Protein AF-A0A973RSF9-F1 (afdb_monomer_lite)

Radius of gyration: 22.49 Å; chains: 1; bounding box: 55×32×55 Å

Structure (mmCIF, N/CA/C/O backbone):
data_AF-A0A973RSF9-F1
#
_entry.id   AF-A0A973RSF9-F1
#
loop_
_atom_site.group_PDB
_atom_site.id
_atom_site.type_symbol
_atom_site.label_atom_id
_atom_site.label_alt_id
_atom_site.label_comp_id
_atom_site.label_asym_id
_atom_site.label_entity_id
_atom_site.label_seq_id
_atom_site.pdbx_PDB_ins_code
_atom_site.Cartn_x
_atom_site.Cartn_y
_atom_site.Cartn_z
_atom_site.occupancy
_atom_site.B_iso_or_equiv
_atom_site.auth_seq_id
_atom_site.auth_comp_id
_atom_site.auth_asym_id
_atom_site.auth_atom_id
_atom_site.pdbx_PDB_model_num
ATOM 1 N N . MET A 1 1 ? 35.658 14.938 -16.056 1.00 35.91 1 MET A N 1
ATOM 2 C CA . MET A 1 1 ? 35.571 13.464 -16.109 1.00 35.91 1 MET A CA 1
ATOM 3 C C . MET A 1 1 ? 34.647 13.139 -17.272 1.00 35.91 1 MET A C 1
ATOM 5 O O . MET A 1 1 ? 33.465 13.434 -17.183 1.00 35.91 1 MET A O 1
ATOM 9 N N . HIS A 1 2 ? 35.216 12.743 -18.408 1.00 31.08 2 HIS A N 1
ATOM 10 C CA . HIS A 1 2 ? 34.526 12.576 -19.689 1.00 31.08 2 HIS A CA 1
ATOM 11 C C . HIS A 1 2 ? 34.489 11.071 -19.970 1.00 31.08 2 HIS A C 1
ATOM 13 O O . HIS A 1 2 ? 35.543 10.437 -19.952 1.00 31.08 2 HIS A O 1
ATOM 19 N N . PHE A 1 3 ? 33.302 10.491 -20.126 1.00 33.69 3 PHE A N 1
ATOM 20 C CA . PHE A 1 3 ? 33.157 9.100 -20.554 1.00 33.69 3 PHE A CA 1
ATOM 21 C C . PHE A 1 3 ? 33.064 9.103 -22.085 1.00 33.69 3 PHE A C 1
ATOM 23 O O . PHE A 1 3 ? 32.229 9.843 -22.604 1.00 33.69 3 PHE A O 1
ATOM 30 N N . PRO A 1 4 ? 33.904 8.353 -22.819 1.00 41.03 4 PRO A N 1
ATOM 31 C CA . PRO A 1 4 ? 33.774 8.281 -24.266 1.00 41.03 4 PRO A CA 1
ATOM 32 C C . PRO A 1 4 ? 32.541 7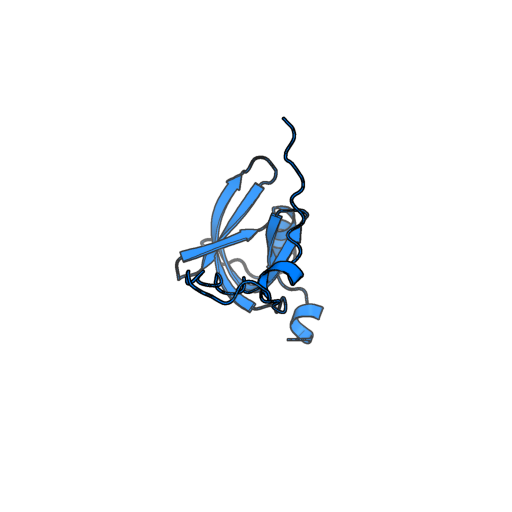.447 -24.627 1.00 41.03 4 PRO A C 1
ATOM 34 O O . PRO A 1 4 ? 32.394 6.309 -24.176 1.00 41.03 4 PRO A O 1
ATOM 37 N N . GLU A 1 5 ? 31.663 8.018 -25.450 1.00 45.88 5 GLU A N 1
ATOM 38 C CA . GLU A 1 5 ? 30.567 7.304 -26.100 1.00 45.88 5 GLU A CA 1
ATOM 39 C C . GLU A 1 5 ? 31.162 6.258 -27.046 1.00 45.88 5 GLU A C 1
ATOM 41 O O . GLU A 1 5 ? 31.645 6.571 -28.131 1.00 45.88 5 GLU A O 1
ATOM 46 N N . THR A 1 6 ? 31.181 4.999 -26.616 1.00 47.69 6 THR A N 1
ATOM 47 C CA . THR A 1 6 ? 31.457 3.874 -27.511 1.00 47.69 6 THR A CA 1
ATOM 48 C C . THR A 1 6 ? 30.114 3.360 -28.005 1.00 47.69 6 THR A C 1
ATOM 50 O O . THR A 1 6 ? 29.478 2.519 -27.372 1.00 47.69 6 THR A O 1
ATOM 53 N N . THR A 1 7 ? 29.647 3.903 -29.129 1.00 44.75 7 THR A N 1
ATOM 54 C CA . THR A 1 7 ? 28.634 3.251 -29.962 1.00 44.75 7 THR A CA 1
ATOM 55 C C . THR A 1 7 ? 29.222 1.937 -30.454 1.00 44.75 7 THR A C 1
ATOM 57 O O . THR A 1 7 ? 30.027 1.910 -31.381 1.00 44.75 7 THR A O 1
ATOM 60 N N . TRP A 1 8 ? 28.860 0.851 -29.778 1.00 49.84 8 TRP A N 1
ATOM 61 C CA . TRP A 1 8 ? 29.092 -0.502 -30.260 1.00 49.84 8 TRP A CA 1
ATOM 62 C C . TRP A 1 8 ? 28.200 -0.731 -31.480 1.00 49.84 8 TRP A C 1
ATOM 64 O O . TRP A 1 8 ? 27.000 -0.974 -31.343 1.00 49.84 8 TRP A O 1
ATOM 74 N N . ASP A 1 9 ? 28.777 -0.610 -32.672 1.00 48.50 9 ASP A N 1
ATOM 75 C CA . ASP A 1 9 ? 28.132 -1.045 -33.905 1.00 48.50 9 ASP A CA 1
ATOM 76 C C . ASP A 1 9 ? 28.147 -2.584 -33.949 1.00 48.50 9 ASP A C 1
ATOM 78 O O . ASP A 1 9 ? 29.195 -3.227 -34.007 1.00 48.50 9 ASP A O 1
ATOM 82 N N . TYR A 1 10 ? 26.960 -3.188 -33.873 1.00 51.75 10 TYR A N 1
ATOM 83 C CA . TYR A 1 10 ? 26.763 -4.641 -33.898 1.00 51.75 10 TYR A CA 1
ATOM 84 C C . TYR A 1 10 ? 27.160 -5.282 -35.241 1.00 51.75 10 TYR A C 1
ATOM 86 O O . TYR A 1 10 ? 27.239 -6.509 -35.330 1.00 51.75 10 TYR A O 1
ATOM 94 N N . SER A 1 11 ? 27.395 -4.486 -36.289 1.00 51.25 11 SER A N 1
ATOM 95 C CA . SER A 1 11 ? 27.688 -4.993 -37.633 1.00 51.25 11 SER A CA 1
ATOM 96 C C . SER A 1 11 ? 29.138 -5.462 -37.826 1.00 51.25 11 SER A C 1
ATOM 98 O O . SER A 1 11 ? 29.385 -6.301 -38.695 1.00 51.25 11 SER A O 1
ATOM 100 N N . ASP A 1 12 ? 30.070 -5.055 -36.957 1.00 46.38 12 ASP A N 1
ATOM 101 C CA . ASP A 1 12 ? 31.472 -5.503 -37.009 1.00 46.38 12 ASP A CA 1
ATOM 102 C C . ASP A 1 12 ? 31.681 -6.917 -36.434 1.00 46.38 12 ASP A C 1
ATOM 104 O O . ASP A 1 12 ? 32.657 -7.597 -36.759 1.00 46.38 12 ASP A O 1
ATOM 108 N N . ALA A 1 13 ? 30.737 -7.417 -35.629 1.00 49.00 13 ALA A N 1
ATOM 109 C CA . ALA A 1 13 ? 30.842 -8.732 -34.990 1.00 49.00 13 ALA A CA 1
ATOM 110 C C . ALA A 1 13 ? 30.655 -9.916 -35.960 1.00 49.00 13 ALA A C 1
ATOM 112 O O . ALA A 1 13 ? 30.939 -11.056 -35.596 1.00 49.00 13 ALA A O 1
ATOM 113 N N . VAL A 1 14 ? 30.198 -9.673 -37.194 1.00 50.69 14 VAL A N 1
ATOM 114 C CA . VAL A 1 14 ? 29.862 -10.735 -38.163 1.00 50.69 14 VAL A CA 1
ATOM 115 C C . VAL A 1 14 ? 31.038 -11.083 -39.094 1.00 50.69 14 VAL A C 1
ATOM 117 O O . VAL A 1 14 ? 30.943 -12.019 -39.881 1.00 50.69 14 VAL A O 1
ATOM 120 N N . ARG A 1 15 ? 32.180 -10.381 -39.015 1.00 48.75 15 ARG A N 1
ATOM 121 C CA . ARG A 1 15 ? 33.319 -10.587 -39.940 1.00 48.75 15 ARG A CA 1
ATOM 122 C C . ARG A 1 15 ? 34.597 -11.174 -39.338 1.00 48.75 15 ARG A C 1
ATOM 124 O O . ARG A 1 15 ? 35.608 -11.229 -40.029 1.00 48.75 15 ARG A O 1
ATOM 131 N N . ALA A 1 16 ? 34.565 -11.658 -38.100 1.00 47.91 16 ALA A N 1
ATOM 132 C CA . ALA A 1 16 ? 35.728 -12.267 -37.453 1.00 47.91 16 ALA A CA 1
ATOM 133 C C . ALA A 1 16 ? 35.528 -13.773 -37.209 1.00 47.91 16 ALA A C 1
ATOM 135 O O . ALA A 1 16 ? 35.579 -14.241 -36.073 1.00 47.91 16 ALA A O 1
ATOM 136 N N . GLU A 1 17 ? 35.311 -14.546 -38.273 1.00 50.59 17 GLU A N 1
ATOM 137 C CA . GLU A 1 17 ? 35.505 -15.997 -38.223 1.00 50.59 17 GLU A CA 1
ATOM 138 C C . GLU A 1 17 ? 36.925 -16.322 -38.685 1.00 50.59 17 GLU A C 1
ATOM 140 O O . GLU A 1 17 ? 37.215 -16.275 -39.872 1.00 50.59 17 GLU A O 1
ATOM 145 N N . GLU A 1 18 ? 37.813 -16.566 -37.716 1.00 50.97 18 GLU A N 1
ATOM 146 C CA . GLU A 1 18 ? 38.762 -17.692 -37.683 1.00 50.97 18 GLU A CA 1
ATOM 147 C C . GLU A 1 18 ? 39.753 -17.509 -36.511 1.00 50.97 18 GLU A C 1
ATOM 149 O O . GLU A 1 18 ? 40.623 -16.641 -36.510 1.00 50.97 18 GLU A O 1
ATOM 154 N N . GLY A 1 19 ? 39.630 -18.350 -35.475 1.00 51.31 19 GLY A N 1
ATOM 155 C CA . GLY A 1 19 ? 40.779 -18.706 -34.626 1.00 51.31 19 GLY A CA 1
ATOM 156 C C . GLY A 1 19 ? 40.770 -18.326 -33.140 1.00 51.31 19 GLY A C 1
ATOM 157 O O . GLY A 1 19 ? 41.606 -18.844 -32.402 1.00 51.31 19 GLY A O 1
ATOM 158 N N . ARG A 1 20 ? 39.847 -17.502 -32.630 1.00 54.84 20 ARG A N 1
ATOM 159 C CA . ARG A 1 20 ? 39.680 -17.306 -31.172 1.00 54.84 20 ARG A CA 1
ATOM 160 C C . ARG A 1 20 ? 38.202 -17.209 -30.832 1.00 54.84 20 ARG A C 1
ATOM 162 O O . ARG A 1 20 ? 37.571 -16.205 -31.127 1.00 54.84 20 ARG A O 1
ATOM 169 N N . GLY A 1 21 ? 37.657 -18.263 -30.226 1.00 47.66 21 GLY A N 1
ATOM 170 C CA . GLY A 1 21 ? 36.250 -18.332 -29.839 1.00 47.66 21 GLY A CA 1
ATOM 171 C C . GLY A 1 21 ? 35.883 -17.245 -28.832 1.00 47.66 21 GLY A C 1
ATOM 172 O O . GLY A 1 21 ? 36.009 -17.444 -27.624 1.00 47.66 21 GLY A O 1
ATOM 173 N N . TRP A 1 22 ? 35.413 -16.100 -29.325 1.00 50.72 22 TRP A N 1
ATOM 174 C CA . TRP A 1 22 ? 34.690 -15.138 -28.513 1.00 50.72 22 TRP A CA 1
ATOM 175 C C . TRP A 1 22 ? 33.322 -15.745 -28.215 1.00 50.72 22 TRP A C 1
ATOM 177 O O . TRP A 1 22 ? 32.504 -15.944 -29.112 1.00 50.72 22 TRP A O 1
ATOM 187 N N . LYS A 1 23 ? 33.078 -16.106 -26.952 1.00 62.66 23 LYS A N 1
ATOM 188 C CA . LYS A 1 23 ? 31.734 -16.484 -26.515 1.00 62.66 23 LYS A CA 1
ATOM 189 C C . LYS A 1 23 ? 30.871 -15.236 -26.649 1.00 62.66 23 LYS A C 1
ATOM 191 O O . LYS A 1 23 ? 31.059 -14.295 -25.882 1.00 62.66 23 LYS A O 1
ATOM 196 N N . VAL A 1 24 ? 29.960 -15.223 -27.621 1.00 65.75 24 VAL A N 1
ATOM 197 C CA . VAL A 1 24 ? 28.912 -14.201 -27.704 1.00 65.75 24 VAL A CA 1
ATOM 198 C C . VAL A 1 24 ? 28.253 -14.148 -26.322 1.00 65.75 24 VAL A C 1
ATOM 200 O O . VAL A 1 24 ? 27.778 -15.192 -25.856 1.00 65.75 24 VAL A O 1
ATOM 203 N N . PRO A 1 25 ? 28.295 -13.008 -25.608 1.00 62.00 25 PRO A N 1
ATOM 204 C CA . PRO A 1 25 ? 27.621 -12.918 -24.326 1.00 62.00 25 PRO A CA 1
ATOM 205 C C . PRO A 1 25 ? 26.137 -13.222 -24.563 1.00 62.00 25 PRO A C 1
ATOM 207 O O . PRO A 1 25 ? 25.596 -12.816 -25.597 1.00 62.00 25 PRO A O 1
ATOM 210 N N . PRO A 1 26 ? 25.479 -13.983 -23.671 1.00 66.81 26 PRO A N 1
ATOM 211 C CA . PRO A 1 26 ? 24.064 -14.274 -23.825 1.00 66.81 26 PRO A CA 1
ATOM 212 C C . PRO A 1 26 ? 23.317 -12.961 -24.041 1.00 66.81 26 PRO A C 1
ATOM 214 O O . PRO A 1 26 ? 23.526 -12.002 -23.300 1.00 66.81 26 PRO A O 1
ATOM 217 N N . ARG A 1 27 ? 22.501 -12.925 -25.102 1.00 65.19 27 ARG A N 1
ATOM 218 C CA . ARG A 1 27 ? 21.665 -11.779 -25.464 1.00 65.19 27 ARG A CA 1
ATOM 219 C C . ARG A 1 27 ? 20.979 -11.287 -24.194 1.00 65.19 27 ARG A C 1
ATOM 221 O O . ARG A 1 27 ? 20.255 -12.066 -23.575 1.00 65.19 27 ARG A O 1
ATOM 228 N N . GLU A 1 28 ? 21.249 -10.045 -23.794 1.00 70.25 28 GLU A N 1
ATOM 229 C CA . GLU A 1 28 ? 20.595 -9.442 -22.636 1.00 70.25 28 GLU A CA 1
ATOM 230 C C . GLU A 1 28 ? 19.086 -9.596 -22.831 1.00 70.25 28 GLU A C 1
ATOM 232 O O . GLU A 1 28 ? 18.512 -9.097 -23.804 1.00 70.25 28 GLU A O 1
ATOM 237 N N . ILE A 1 29 ? 18.455 -10.389 -21.962 1.00 67.06 29 ILE A N 1
ATOM 238 C CA . ILE A 1 29 ? 17.009 -10.557 -21.974 1.00 67.06 29 ILE A CA 1
ATOM 239 C C . ILE A 1 29 ? 16.474 -9.200 -21.532 1.00 67.06 29 ILE A C 1
ATOM 241 O O . ILE A 1 29 ? 16.606 -8.828 -20.365 1.00 67.06 29 ILE A O 1
ATOM 245 N N . GLY A 1 30 ? 15.965 -8.424 -22.491 1.00 70.50 30 GLY A N 1
ATOM 246 C CA . GLY A 1 30 ? 15.331 -7.141 -22.215 1.00 70.50 30 GLY A CA 1
ATOM 247 C C . GLY A 1 30 ? 14.216 -7.293 -21.171 1.00 70.50 30 GLY A C 1
ATOM 248 O O . GLY A 1 30 ? 13.737 -8.405 -20.939 1.00 70.50 30 GLY A O 1
ATOM 249 N N . PRO A 1 31 ? 13.801 -6.196 -20.517 1.00 76.81 31 PRO A N 1
ATOM 250 C CA . PRO A 1 31 ? 12.791 -6.254 -19.469 1.00 76.81 31 PRO A CA 1
ATOM 251 C C . PRO A 1 31 ? 11.511 -6.928 -19.982 1.00 76.81 31 PRO A C 1
ATOM 253 O O . PRO A 1 31 ? 10.950 -6.519 -20.997 1.00 76.81 31 PRO A O 1
ATOM 256 N N . ASP A 1 32 ? 11.063 -7.959 -19.267 1.00 81.12 32 ASP A N 1
ATOM 257 C CA . ASP A 1 32 ? 9.802 -8.645 -19.541 1.00 81.12 32 ASP A CA 1
ATOM 258 C C . ASP A 1 32 ? 8.643 -7.723 -19.147 1.00 81.12 32 ASP A C 1
ATOM 260 O O . ASP A 1 32 ? 8.453 -7.405 -17.967 1.00 81.12 32 ASP A O 1
ATOM 264 N N . TRP A 1 33 ? 7.906 -7.229 -20.143 1.00 81.44 33 TRP A N 1
ATOM 265 C CA . TRP A 1 33 ? 6.777 -6.343 -19.902 1.00 81.44 33 TRP A CA 1
ATOM 266 C C . TRP A 1 33 ? 5.605 -7.145 -19.341 1.00 81.44 33 TRP A C 1
ATOM 268 O O . TRP A 1 33 ? 5.105 -8.072 -19.974 1.00 81.44 33 TRP A O 1
ATOM 278 N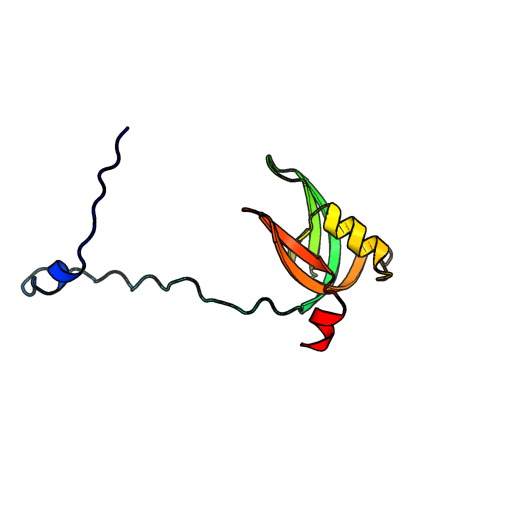 N . ARG A 1 34 ? 5.149 -6.770 -18.146 1.00 83.31 34 ARG A N 1
ATOM 279 C CA . ARG A 1 34 ? 4.060 -7.442 -17.431 1.00 83.31 34 ARG A CA 1
ATOM 280 C C . ARG A 1 34 ? 2.864 -6.495 -17.310 1.00 83.31 34 ARG A C 1
ATOM 282 O O . ARG A 1 34 ? 3.074 -5.328 -16.963 1.00 83.31 34 ARG A O 1
ATOM 289 N N . PRO A 1 35 ? 1.630 -6.969 -17.550 1.00 89.31 35 PRO A N 1
ATOM 290 C CA . PRO A 1 35 ? 0.432 -6.239 -17.152 1.00 89.31 35 PRO A CA 1
ATOM 291 C C . PRO A 1 35 ? 0.459 -5.934 -15.649 1.00 89.31 35 PRO A C 1
ATOM 293 O O . PRO A 1 35 ? 0.964 -6.725 -14.849 1.00 89.31 35 PRO A O 1
ATOM 296 N N . ASN A 1 36 ? -0.060 -4.769 -15.265 1.00 91.06 36 ASN A N 1
ATOM 297 C CA . ASN A 1 36 ? -0.153 -4.357 -13.866 1.00 91.06 36 ASN A CA 1
ATOM 298 C C . ASN A 1 36 ? -1.505 -4.778 -13.277 1.00 91.06 36 ASN A C 1
ATOM 300 O O . ASN A 1 36 ? -2.296 -3.934 -12.855 1.00 91.06 36 ASN A O 1
ATOM 304 N N . ASP A 1 37 ? -1.773 -6.080 -13.309 1.00 94.00 37 ASP A N 1
ATOM 305 C CA . ASP A 1 37 ? -3.060 -6.617 -12.884 1.00 94.00 37 ASP A CA 1
ATOM 306 C C . ASP A 1 37 ? -3.190 -6.555 -11.354 1.00 94.00 37 ASP A C 1
ATOM 308 O O . ASP A 1 37 ? -2.248 -6.917 -10.630 1.00 94.00 37 ASP A O 1
ATOM 312 N N . PRO A 1 38 ? -4.346 -6.120 -10.821 1.00 95.69 38 PRO A N 1
ATOM 313 C CA . PRO A 1 38 ? -4.594 -6.176 -9.393 1.00 95.69 38 PRO A CA 1
ATOM 314 C C . PRO A 1 38 ? -4.530 -7.608 -8.863 1.00 95.69 38 PRO A C 1
ATOM 316 O O . PRO A 1 38 ? -5.036 -8.549 -9.472 1.00 95.69 38 PRO A O 1
ATOM 319 N N . PHE A 1 39 ? -3.984 -7.772 -7.662 1.00 94.44 39 PHE A N 1
ATOM 320 C CA . PHE A 1 39 ? -3.906 -9.063 -6.990 1.00 94.44 39 PHE A CA 1
ATOM 321 C C . PHE A 1 39 ? -4.659 -9.042 -5.663 1.00 94.44 39 PHE A C 1
ATOM 323 O O . PHE A 1 39 ? -4.616 -8.071 -4.906 1.00 94.44 39 PHE A O 1
ATOM 330 N N . THR A 1 40 ? -5.337 -10.141 -5.348 1.00 96.62 40 THR A N 1
ATOM 331 C CA . THR A 1 40 ? -5.978 -10.323 -4.043 1.00 96.62 40 THR A CA 1
ATOM 332 C C . THR A 1 40 ? -4.939 -10.783 -3.031 1.00 96.62 40 THR A C 1
ATOM 334 O O . THR A 1 40 ? -4.211 -11.745 -3.272 1.00 96.62 40 THR A O 1
ATOM 337 N N . GLY A 1 41 ? -4.873 -10.121 -1.879 1.00 96.75 41 GLY A N 1
ATOM 338 C CA . GLY A 1 41 ? -3.923 -10.496 -0.837 1.00 96.75 41 GLY A CA 1
ATOM 339 C C . GLY A 1 41 ? -4.335 -10.021 0.545 1.00 96.75 41 GLY A C 1
ATOM 340 O O . GLY A 1 41 ? -5.014 -9.003 0.698 1.00 96.75 41 GLY A O 1
ATOM 341 N N . THR A 1 42 ? -3.884 -10.755 1.560 1.00 98.00 42 THR A N 1
ATOM 342 C CA . THR A 1 42 ? -3.931 -10.300 2.951 1.00 98.00 42 THR A CA 1
ATOM 343 C C . THR A 1 42 ? -2.556 -9.792 3.338 1.00 98.00 42 THR A C 1
ATOM 345 O O . THR A 1 42 ? -1.590 -10.548 3.284 1.00 98.00 42 THR A O 1
ATOM 348 N N . LEU A 1 43 ? -2.469 -8.519 3.712 1.00 98.56 43 LEU A N 1
ATOM 349 C CA . LEU A 1 43 ? -1.224 -7.886 4.129 1.00 98.56 43 LEU A CA 1
ATOM 350 C C . LEU A 1 43 ? -1.371 -7.305 5.531 1.00 98.56 43 LEU A C 1
ATOM 352 O O . LEU A 1 43 ? -2.432 -6.797 5.902 1.00 98.56 43 LEU A O 1
ATOM 356 N N . ARG A 1 44 ? -0.287 -7.346 6.302 1.00 98.38 44 ARG A N 1
ATOM 357 C CA . ARG A 1 44 ? -0.190 -6.730 7.625 1.00 98.38 44 ARG A CA 1
ATOM 358 C C . ARG A 1 44 ? 0.637 -5.456 7.552 1.00 98.38 44 ARG A C 1
ATOM 360 O O . ARG A 1 44 ? 1.760 -5.485 7.050 1.00 98.38 44 ARG A O 1
ATOM 367 N N . LEU A 1 45 ? 0.127 -4.365 8.110 1.00 98.19 45 LEU A N 1
ATOM 368 C CA . LEU A 1 45 ? 0.915 -3.161 8.341 1.00 98.19 45 LEU A CA 1
ATOM 369 C C . LEU A 1 45 ? 2.020 -3.466 9.366 1.00 98.19 45 LEU A C 1
ATOM 371 O O . LEU A 1 45 ? 1.734 -3.814 10.512 1.00 98.19 45 LEU A O 1
ATOM 375 N N . ALA A 1 46 ? 3.280 -3.386 8.942 1.00 97.88 46 ALA A N 1
ATOM 376 C CA . ALA A 1 46 ? 4.427 -3.821 9.734 1.00 97.88 46 ALA A CA 1
ATOM 377 C C . ALA A 1 46 ? 5.171 -2.651 10.386 1.00 97.88 46 ALA A C 1
ATOM 379 O O . ALA A 1 46 ? 5.402 -2.673 11.592 1.00 97.88 46 ALA A O 1
ATOM 380 N N . GLU A 1 47 ? 5.550 -1.644 9.600 1.00 97.62 47 GLU A N 1
ATOM 381 C CA . GLU A 1 47 ? 6.364 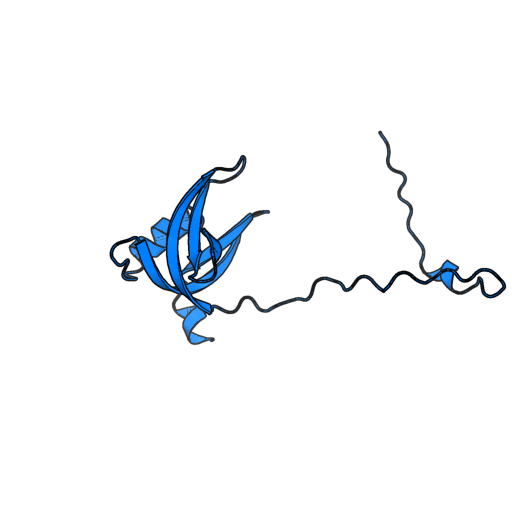-0.517 10.065 1.00 97.62 47 GLU A CA 1
ATOM 382 C C . GLU A 1 47 ? 6.211 0.710 9.157 1.00 97.62 47 GLU A C 1
ATOM 384 O O . GLU A 1 47 ? 5.585 0.655 8.097 1.00 97.62 47 GLU A O 1
ATOM 389 N N . THR A 1 48 ? 6.822 1.825 9.553 1.00 97.81 48 THR A N 1
ATOM 390 C CA . THR A 1 48 ? 7.048 2.982 8.680 1.00 97.81 48 THR A CA 1
ATOM 391 C C . THR A 1 48 ? 8.517 3.058 8.294 1.00 97.81 48 THR A C 1
ATOM 393 O O . THR A 1 48 ? 9.380 2.924 9.161 1.00 97.81 48 THR A O 1
ATOM 396 N N . ARG A 1 49 ? 8.821 3.358 7.030 1.00 97.12 49 ARG A N 1
ATOM 397 C CA . ARG A 1 49 ? 10.197 3.525 6.542 1.00 97.12 49 ARG A CA 1
ATOM 398 C C . ARG A 1 49 ? 10.359 4.876 5.861 1.00 97.12 49 ARG A C 1
ATOM 400 O O . ARG A 1 49 ? 9.532 5.261 5.039 1.00 97.12 49 ARG A O 1
ATOM 407 N N . ARG A 1 50 ? 11.438 5.598 6.168 1.00 94.38 50 ARG A N 1
ATOM 408 C CA . ARG A 1 50 ? 11.749 6.899 5.559 1.00 94.38 50 ARG A CA 1
ATOM 409 C C . ARG A 1 50 ? 13.063 6.828 4.792 1.00 94.38 50 ARG A C 1
ATOM 411 O O . ARG A 1 50 ? 14.097 6.502 5.361 1.00 94.38 50 ARG A O 1
ATOM 418 N N . GLY A 1 51 ? 13.005 7.149 3.505 1.00 88.44 51 GLY A N 1
ATOM 419 C CA . GLY A 1 51 ? 14.170 7.387 2.661 1.00 88.44 51 GLY A CA 1
ATOM 420 C C . GLY A 1 51 ? 14.440 8.881 2.476 1.00 88.44 51 GLY A C 1
ATOM 421 O O . GLY A 1 51 ? 13.754 9.737 3.035 1.00 88.44 51 GLY A O 1
ATOM 422 N N . ARG A 1 52 ? 15.430 9.203 1.637 1.00 88.12 52 ARG A N 1
ATOM 423 C CA . ARG A 1 52 ? 15.773 10.596 1.297 1.00 88.12 52 ARG A CA 1
ATOM 424 C C . ARG A 1 52 ? 14.671 11.318 0.514 1.00 88.12 52 ARG A C 1
ATOM 426 O O . ARG A 1 52 ? 14.541 12.527 0.646 1.00 88.12 52 ARG A O 1
ATOM 433 N N . SER A 1 53 ? 13.912 10.589 -0.303 1.00 85.12 53 SER A N 1
ATOM 434 C CA . SER A 1 53 ? 12.949 11.134 -1.271 1.00 85.12 53 SER A CA 1
ATOM 435 C C . SER A 1 53 ? 11.483 10.851 -0.933 1.00 85.12 53 SER A C 1
ATOM 437 O O . SER A 1 53 ? 10.601 11.424 -1.566 1.00 85.12 53 SER A O 1
ATOM 439 N N . ALA A 1 54 ? 11.204 9.963 0.025 1.00 88.31 54 ALA A N 1
ATOM 440 C CA . ALA A 1 54 ? 9.847 9.543 0.362 1.00 88.31 54 ALA A CA 1
ATOM 441 C C . ALA A 1 54 ? 9.785 8.843 1.726 1.00 88.31 54 ALA A C 1
ATOM 443 O O . ALA A 1 54 ? 10.785 8.320 2.225 1.00 88.31 54 ALA A O 1
ATOM 444 N N . ALA A 1 55 ? 8.587 8.803 2.301 1.00 94.56 55 ALA A N 1
ATOM 445 C CA . ALA A 1 55 ? 8.247 7.990 3.460 1.00 94.56 55 ALA A CA 1
ATOM 446 C C . ALA A 1 55 ? 7.105 7.031 3.102 1.00 94.56 55 ALA A C 1
ATOM 448 O O . ALA A 1 55 ? 6.218 7.375 2.315 1.00 94.56 55 ALA A O 1
ATOM 449 N N . TYR A 1 56 ? 7.159 5.834 3.678 1.00 97.12 56 TYR A N 1
ATOM 450 C CA . TYR A 1 56 ? 6.325 4.696 3.326 1.00 97.12 56 TYR A CA 1
ATOM 451 C C . TYR A 1 56 ? 5.750 4.027 4.567 1.00 97.12 56 TYR A C 1
ATOM 453 O O . TYR A 1 56 ? 6.415 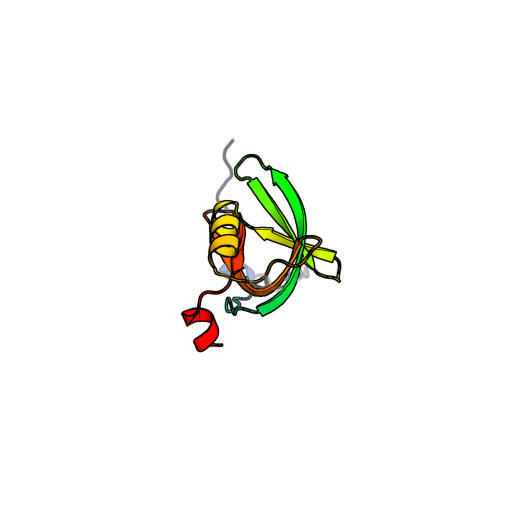3.940 5.601 1.00 97.12 56 TYR A O 1
ATOM 461 N N . PHE A 1 57 ? 4.559 3.467 4.411 1.00 98.25 57 PHE A N 1
ATOM 462 C CA . PHE A 1 57 ? 4.068 2.383 5.249 1.00 98.25 57 PHE A CA 1
ATOM 463 C C . PHE A 1 57 ? 4.481 1.056 4.617 1.00 98.25 57 PHE A C 1
ATOM 465 O O . PHE A 1 57 ? 4.285 0.857 3.420 1.00 98.25 57 PHE A O 1
ATOM 472 N N . ILE A 1 58 ? 5.082 0.162 5.394 1.00 98.38 58 ILE A N 1
ATOM 473 C CA . ILE A 1 58 ? 5.521 -1.150 4.922 1.00 98.38 58 ILE A CA 1
ATOM 474 C C . ILE A 1 58 ? 4.455 -2.177 5.269 1.00 98.38 58 ILE A C 1
ATOM 476 O O . ILE A 1 58 ? 4.140 -2.396 6.440 1.00 98.38 58 ILE A O 1
ATOM 480 N N . TRP A 1 59 ? 3.928 -2.819 4.235 1.00 98.44 59 TRP A N 1
ATOM 481 C CA . TRP A 1 59 ? 2.986 -3.922 4.338 1.00 98.44 59 TRP A CA 1
ATOM 482 C C . TRP A 1 59 ? 3.712 -5.239 4.116 1.00 98.44 59 TRP A C 1
ATOM 484 O O . TRP A 1 59 ? 4.572 -5.322 3.245 1.00 98.44 59 TRP A O 1
ATOM 494 N N . ARG A 1 60 ? 3.382 -6.271 4.888 1.00 98.56 60 ARG A N 1
ATOM 495 C CA . ARG A 1 60 ? 4.041 -7.576 4.807 1.00 98.56 60 ARG A CA 1
ATOM 496 C C . ARG A 1 60 ? 3.025 -8.685 4.554 1.00 98.56 60 ARG A C 1
ATOM 498 O O . ARG A 1 60 ? 1.998 -8.728 5.232 1.00 98.56 60 ARG A O 1
ATOM 505 N N . ALA A 1 61 ? 3.315 -9.551 3.588 1.00 97.88 61 ALA A N 1
ATOM 506 C CA . ALA A 1 61 ? 2.584 -10.798 3.365 1.00 97.88 61 ALA A CA 1
ATOM 507 C C . ALA A 1 61 ? 3.084 -11.909 4.303 1.00 97.88 61 ALA A C 1
ATOM 509 O O . ALA A 1 61 ? 4.148 -11.792 4.913 1.00 97.88 61 ALA A O 1
ATOM 510 N N . ASP A 1 62 ? 2.343 -13.012 4.387 1.00 96.75 62 ASP A N 1
ATOM 511 C CA . ASP A 1 62 ? 2.685 -14.138 5.269 1.00 96.75 62 ASP A CA 1
ATOM 512 C C . ASP A 1 62 ? 3.998 -14.841 4.880 1.00 96.75 62 ASP A C 1
ATOM 514 O O . ASP A 1 62 ? 4.674 -15.411 5.732 1.00 96.75 62 ASP A O 1
ATOM 518 N N . ASP A 1 63 ? 4.410 -14.741 3.614 1.00 96.12 63 ASP A N 1
ATOM 519 C CA . ASP A 1 63 ? 5.691 -15.259 3.117 1.00 96.12 63 ASP A CA 1
ATOM 520 C C . ASP A 1 63 ? 6.879 -14.302 3.323 1.00 96.12 63 ASP A C 1
ATOM 522 O O . ASP A 1 63 ? 7.985 -14.556 2.847 1.00 96.12 63 ASP A O 1
ATOM 526 N N . GLY A 1 64 ? 6.664 -13.190 4.029 1.00 96.44 64 GLY A N 1
ATOM 527 C CA . GLY A 1 64 ? 7.700 -12.216 4.355 1.00 96.44 64 GLY A CA 1
ATOM 528 C C . GLY A 1 64 ? 7.954 -11.158 3.282 1.00 96.44 64 GLY A C 1
ATOM 529 O O . GLY A 1 64 ? 8.718 -10.229 3.552 1.00 96.44 64 GLY A O 1
ATOM 530 N N . ARG A 1 65 ? 7.306 -11.225 2.108 1.00 97.62 65 ARG A N 1
ATOM 531 C CA . ARG A 1 65 ? 7.419 -10.167 1.090 1.00 97.62 65 ARG A CA 1
ATOM 532 C C . ARG A 1 65 ? 6.912 -8.834 1.629 1.00 97.62 65 ARG A C 1
ATOM 534 O O . ARG A 1 65 ? 5.866 -8.769 2.278 1.00 97.62 65 ARG A O 1
ATOM 541 N N . GLU A 1 66 ? 7.652 -7.772 1.323 1.00 98.00 66 GLU A N 1
ATOM 542 C CA . GLU A 1 66 ? 7.334 -6.407 1.734 1.00 98.00 66 GLU A CA 1
ATOM 543 C C . GLU A 1 66 ? 6.829 -5.570 0.562 1.00 98.00 66 GLU A C 1
ATOM 545 O O . GLU A 1 66 ? 7.382 -5.596 -0.537 1.00 98.00 66 GLU A O 1
ATOM 550 N N . PHE A 1 67 ? 5.801 -4.776 0.834 1.00 98.00 67 PHE A N 1
ATOM 551 C CA . PHE A 1 67 ? 5.138 -3.916 -0.128 1.00 98.00 67 PHE A CA 1
ATOM 552 C C . PHE A 1 67 ? 5.070 -2.497 0.447 1.00 98.00 67 PHE A C 1
ATOM 554 O O . PHE A 1 67 ? 4.304 -2.239 1.381 1.00 98.00 67 PHE A O 1
ATOM 561 N N . PRO A 1 68 ? 5.886 -1.556 -0.054 1.00 98.00 68 PRO A N 1
ATOM 562 C CA . PRO A 1 68 ? 5.818 -0.177 0.396 1.00 98.00 68 PRO A CA 1
ATOM 563 C C . PRO A 1 68 ? 4.540 0.485 -0.124 1.00 98.00 68 PRO A C 1
ATOM 565 O O . PRO A 1 68 ? 4.145 0.292 -1.268 1.00 98.00 68 PRO A O 1
ATOM 568 N N . MET A 1 69 ? 3.911 1.309 0.701 1.00 98.44 69 MET A N 1
ATOM 569 C CA . MET A 1 69 ? 2.754 2.125 0.350 1.00 98.44 69 MET A CA 1
ATOM 570 C C . MET A 1 69 ? 3.065 3.584 0.656 1.00 98.44 69 MET A C 1
ATOM 572 O O . MET A 1 69 ? 3.576 3.909 1.731 1.00 98.44 69 MET A O 1
ATOM 576 N N . PHE A 1 70 ? 2.754 4.477 -0.281 1.00 97.44 70 PHE A N 1
ATOM 577 C CA . PHE A 1 70 ? 2.919 5.909 -0.060 1.00 97.44 70 PHE A CA 1
ATOM 578 C C . PHE A 1 70 ? 1.922 6.409 0.992 1.00 97.44 70 PHE A C 1
ATOM 580 O O . PHE A 1 70 ? 0.788 5.943 1.060 1.00 97.44 70 PHE A O 1
ATOM 587 N N . ILE A 1 71 ? 2.311 7.419 1.773 1.00 96.62 71 ILE A N 1
ATOM 588 C CA . ILE A 1 71 ? 1.456 8.001 2.827 1.00 96.62 71 ILE A CA 1
ATOM 589 C C . ILE A 1 71 ? 0.082 8.428 2.290 1.00 96.62 71 ILE A C 1
ATOM 591 O O . ILE A 1 71 ? -0.936 8.178 2.928 1.00 96.62 71 ILE A O 1
ATOM 595 N N . SER A 1 72 ? 0.028 9.032 1.102 1.00 96.31 72 SER A N 1
ATOM 596 C CA . SER A 1 72 ? -1.249 9.422 0.495 1.00 96.31 72 SER A CA 1
ATOM 597 C C . SER A 1 72 ? -2.121 8.220 0.125 1.00 96.31 72 SER A C 1
ATOM 599 O O . SER A 1 72 ? -3.334 8.304 0.243 1.00 96.31 72 SER A O 1
ATOM 601 N N . ASP A 1 73 ? -1.522 7.106 -0.309 1.00 97.69 73 ASP A N 1
ATOM 602 C CA . ASP A 1 73 ? -2.280 5.890 -0.634 1.00 97.69 73 ASP A CA 1
ATOM 603 C C . ASP A 1 73 ? -2.803 5.213 0.640 1.00 97.69 73 ASP A C 1
ATOM 605 O O . ASP A 1 73 ? -3.892 4.649 0.629 1.00 97.69 73 ASP A O 1
ATOM 609 N N . MET A 1 74 ? -2.084 5.346 1.761 1.00 97.00 74 MET A N 1
ATOM 610 C CA . MET A 1 74 ? -2.576 4.916 3.072 1.00 97.00 74 MET A CA 1
ATOM 611 C C . MET A 1 74 ? -3.824 5.698 3.496 1.00 97.00 74 MET A C 1
ATOM 613 O O . MET A 1 74 ? -4.782 5.100 3.980 1.00 97.00 74 MET A O 1
ATOM 617 N N . LEU A 1 75 ? -3.847 7.020 3.292 1.00 96.62 75 LEU A N 1
ATOM 618 C CA . LEU A 1 75 ? -5.041 7.831 3.559 1.00 96.62 75 LEU A CA 1
ATOM 619 C C . LEU A 1 75 ? -6.236 7.353 2.722 1.00 96.62 75 LEU A C 1
ATOM 621 O O . LEU A 1 75 ? -7.318 7.151 3.268 1.00 96.62 75 LEU A O 1
ATOM 625 N N . LEU A 1 76 ? -6.025 7.120 1.423 1.00 96.31 76 LEU A N 1
ATOM 626 C CA . LEU A 1 76 ? -7.070 6.614 0.529 1.00 96.31 76 LEU A CA 1
ATOM 627 C C . LEU A 1 76 ? -7.558 5.224 0.949 1.00 96.31 76 LEU A C 1
ATOM 629 O O . LEU A 1 76 ? -8.759 4.972 0.935 1.00 96.31 76 LEU A O 1
ATOM 633 N N . LEU A 1 77 ? -6.658 4.337 1.385 1.00 96.25 77 LEU A N 1
ATOM 634 C CA . LEU A 1 77 ? -7.038 3.032 1.922 1.00 96.25 77 LEU A CA 1
ATOM 635 C C . LEU A 1 77 ? -7.948 3.181 3.148 1.00 96.25 77 LEU A C 1
ATOM 637 O O . LEU A 1 77 ? -8.993 2.540 3.198 1.00 96.25 77 LEU A O 1
ATOM 641 N N . VAL A 1 78 ? -7.601 4.045 4.107 1.00 95.69 78 VAL A N 1
ATOM 642 C CA . VAL A 1 78 ? -8.439 4.283 5.299 1.00 95.69 78 VAL A CA 1
ATOM 643 C C . VAL A 1 78 ? -9.808 4.856 4.912 1.00 95.69 78 VAL A C 1
ATOM 645 O O . VAL A 1 78 ? -10.816 4.496 5.513 1.00 95.69 78 VAL A O 1
ATOM 648 N N . GLN A 1 79 ? -9.862 5.715 3.893 1.00 95.50 79 GLN A N 1
ATOM 649 C CA . GLN A 1 79 ? -11.105 6.327 3.408 1.00 95.50 79 GLN A CA 1
ATOM 650 C C . GLN A 1 79 ? -11.958 5.396 2.533 1.00 95.50 79 GLN A C 1
ATOM 652 O O . GLN A 1 79 ? -13.152 5.636 2.387 1.00 95.50 79 GLN A O 1
ATOM 657 N N . SER A 1 80 ? -11.378 4.331 1.972 1.00 93.75 80 SER A N 1
ATOM 658 C CA . SER A 1 80 ? -12.063 3.420 1.040 1.00 93.75 80 SER A CA 1
ATOM 659 C C . SER A 1 80 ? -13.171 2.567 1.670 1.00 93.75 80 SER A C 1
ATOM 661 O O . SER A 1 80 ? -13.928 1.919 0.954 1.00 93.75 80 SER A O 1
ATOM 663 N N . GLY A 1 81 ? -13.256 2.519 3.003 1.00 90.94 81 GLY A N 1
ATOM 664 C CA . GLY A 1 81 ? -14.170 1.627 3.722 1.00 90.94 81 GLY A CA 1
ATOM 665 C C . GLY A 1 81 ? -13.683 0.175 3.817 1.00 90.94 81 GLY A C 1
ATOM 666 O O . GLY A 1 81 ? -14.349 -0.651 4.444 1.00 90.94 81 GLY A O 1
ATOM 667 N N . VAL A 1 82 ? -12.509 -0.149 3.259 1.00 93.81 82 VAL A N 1
ATOM 668 C CA . VAL A 1 82 ? -11.854 -1.444 3.475 1.00 93.81 82 VAL A CA 1
ATOM 669 C C . VAL A 1 82 ? -11.614 -1.655 4.971 1.00 93.81 82 VAL A C 1
ATOM 671 O O . VAL A 1 82 ? -11.060 -0.807 5.669 1.00 93.81 82 VAL A O 1
ATOM 674 N N . THR A 1 83 ? -12.018 -2.822 5.473 1.00 95.94 83 THR A N 1
ATOM 675 C CA . THR A 1 83 ? -11.867 -3.151 6.892 1.00 95.94 83 THR A CA 1
ATOM 676 C C . THR A 1 83 ? -10.401 -3.398 7.242 1.00 95.94 83 THR A C 1
ATOM 678 O O . THR A 1 83 ? -9.781 -4.348 6.758 1.00 95.94 83 THR A O 1
ATOM 681 N N . ILE A 1 84 ? -9.872 -2.579 8.150 1.00 95.81 84 ILE A N 1
ATOM 682 C CA . ILE A 1 84 ? -8.577 -2.801 8.796 1.00 95.81 84 ILE A CA 1
ATOM 683 C C . ILE A 1 84 ? -8.827 -3.582 10.086 1.00 95.81 84 ILE A C 1
ATOM 685 O O . ILE A 1 84 ? -9.413 -3.070 11.039 1.00 95.81 84 ILE A O 1
ATOM 689 N N . ARG A 1 85 ? -8.404 -4.846 10.110 1.00 96.44 85 ARG A N 1
ATOM 690 C CA . ARG A 1 85 ? -8.561 -5.735 11.267 1.00 96.44 85 ARG A CA 1
ATOM 691 C C . ARG A 1 85 ? -7.524 -5.413 12.356 1.00 96.44 85 ARG A C 1
ATOM 693 O O . ARG A 1 85 ? -6.474 -4.837 12.044 1.00 96.44 85 ARG A O 1
ATOM 700 N N . PRO A 1 86 ? -7.770 -5.809 13.623 1.00 94.56 86 PRO A N 1
ATOM 701 C CA . PRO A 1 86 ? -6.783 -5.688 14.695 1.00 94.56 86 PRO A CA 1
ATOM 702 C C . PRO A 1 86 ? -5.406 -6.224 14.282 1.00 94.56 86 PRO A C 1
ATOM 704 O O . PRO A 1 86 ? -5.305 -7.203 13.545 1.00 94.56 86 PRO A O 1
ATOM 707 N N . GLY A 1 87 ? -4.3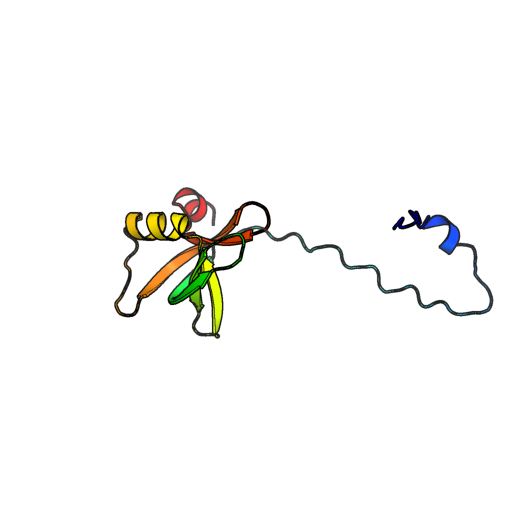41 -5.553 14.725 1.00 93.44 87 GLY A N 1
ATOM 708 C CA . GLY A 1 87 ? -2.975 -5.863 14.286 1.00 93.44 87 GLY A CA 1
ATOM 709 C C . GLY A 1 87 ? -2.622 -5.344 12.885 1.00 93.44 87 GLY A C 1
ATOM 710 O O . GLY A 1 87 ? -1.558 -5.682 12.372 1.00 93.44 87 GLY A O 1
ATOM 711 N N . GLY A 1 88 ? -3.484 -4.524 12.269 1.00 96.31 88 GLY A N 1
ATOM 712 C CA . GLY A 1 88 ? -3.208 -3.858 10.994 1.00 96.31 88 GLY A CA 1
ATOM 713 C C . GLY A 1 88 ? -3.335 -4.772 9.776 1.00 96.31 88 GLY A C 1
ATOM 714 O O . GLY A 1 88 ? -2.651 -4.550 8.781 1.00 96.31 88 GLY A O 1
ATOM 715 N N . MET A 1 89 ? -4.160 -5.819 9.849 1.00 97.94 89 MET A N 1
ATOM 716 C CA . MET A 1 89 ? -4.363 -6.752 8.737 1.00 97.94 89 MET A CA 1
ATOM 717 C C . MET A 1 89 ? -5.459 -6.268 7.792 1.00 97.94 89 MET A C 1
ATOM 719 O O . MET A 1 89 ? -6.575 -5.968 8.220 1.00 97.94 89 MET A O 1
ATOM 723 N N . VAL A 1 90 ? -5.171 -6.277 6.496 1.00 98.19 90 VAL A N 1
ATOM 724 C CA . VAL A 1 90 ? -6.106 -5.884 5.440 1.00 98.19 90 VAL A CA 1
ATOM 725 C C . VAL A 1 90 ? -6.143 -6.961 4.368 1.00 98.19 90 VAL A C 1
ATOM 727 O O . VAL A 1 90 ? -5.103 -7.345 3.841 1.00 98.19 90 VAL A O 1
ATOM 730 N N . SER A 1 91 ? -7.347 -7.427 4.038 1.00 97.50 91 SER A N 1
ATOM 731 C CA . SER A 1 91 ? -7.599 -8.347 2.925 1.00 97.50 91 SER A CA 1
ATOM 732 C C . SER A 1 91 ? -8.369 -7.603 1.849 1.00 97.50 91 SER A C 1
ATOM 734 O O . SER A 1 91 ? -9.525 -7.247 2.059 1.00 97.50 91 SER A O 1
ATOM 736 N N . THR A 1 92 ? -7.716 -7.325 0.727 1.00 96.88 92 THR A N 1
ATOM 737 C CA . THR A 1 92 ? -8.310 -6.567 -0.379 1.00 96.88 92 THR A CA 1
ATOM 738 C C . THR A 1 92 ? -7.594 -6.879 -1.695 1.00 96.88 92 THR A C 1
ATOM 740 O O . THR A 1 92 ? -6.656 -7.684 -1.725 1.00 96.88 92 THR A O 1
ATOM 743 N N . ARG A 1 93 ? -8.040 -6.250 -2.785 1.00 96.94 93 ARG A N 1
ATOM 744 C CA . ARG A 1 93 ? -7.281 -6.171 -4.033 1.00 96.94 93 ARG A CA 1
ATOM 745 C C . ARG A 1 93 ? -6.275 -5.023 -3.960 1.00 96.94 93 ARG A C 1
ATOM 747 O O . ARG A 1 93 ? -6.616 -3.883 -3.626 1.00 96.94 93 ARG A O 1
ATOM 754 N N . TRP A 1 94 ? -5.035 -5.357 -4.275 1.00 97.75 94 TRP A N 1
ATOM 755 C CA . TRP A 1 94 ? -3.879 -4.476 -4.301 1.00 97.75 94 TRP A CA 1
ATOM 756 C C . TRP A 1 94 ? -3.413 -4.298 -5.738 1.00 97.75 94 TRP A C 1
ATOM 758 O O . TRP A 1 94 ? -3.485 -5.231 -6.530 1.00 97.75 94 TRP A O 1
ATOM 768 N N . VAL A 1 95 ? -2.885 -3.126 -6.064 1.00 97.44 95 VAL A N 1
ATOM 769 C CA . VAL A 1 95 ? -2.288 -2.851 -7.375 1.00 97.44 95 VAL A CA 1
ATOM 770 C C . VAL A 1 95 ? -0.991 -2.077 -7.195 1.00 97.44 95 VAL A C 1
ATOM 772 O O . VAL A 1 95 ? -0.866 -1.258 -6.274 1.00 97.44 95 VAL A O 1
ATOM 775 N N . VAL A 1 96 ? -0.001 -2.357 -8.044 1.00 96.69 96 VAL A N 1
ATOM 776 C CA . VAL A 1 96 ? 1.273 -1.636 -8.015 1.00 96.69 96 VAL A CA 1
ATOM 777 C C . VAL A 1 96 ? 1.058 -0.238 -8.586 1.00 96.69 96 VAL A C 1
ATOM 779 O O . VAL A 1 96 ? 0.310 -0.026 -9.536 1.00 96.69 96 VAL A O 1
ATOM 782 N N . THR A 1 97 ? 1.720 0.748 -8.000 1.00 96.00 97 THR A N 1
ATOM 783 C CA . THR A 1 97 ? 1.701 2.133 -8.456 1.00 96.00 97 THR A CA 1
ATOM 784 C C . THR A 1 97 ? 3.118 2.685 -8.534 1.00 96.00 97 THR A C 1
ATOM 786 O O . THR A 1 97 ? 3.985 2.355 -7.718 1.00 96.00 97 THR A O 1
ATOM 789 N N . LYS A 1 98 ? 3.362 3.535 -9.533 1.00 94.38 98 LYS A N 1
ATOM 790 C CA . LYS A 1 98 ? 4.644 4.206 -9.766 1.00 94.38 98 LYS A CA 1
ATOM 791 C C . LYS A 1 98 ? 4.484 5.708 -9.572 1.00 94.38 98 LYS A C 1
ATOM 793 O O . LYS A 1 98 ? 3.560 6.314 -10.106 1.00 94.38 98 LYS A O 1
ATOM 798 N N . ARG A 1 99 ? 5.421 6.324 -8.847 1.00 92.31 99 ARG A N 1
ATOM 799 C CA . ARG A 1 99 ? 5.491 7.778 -8.635 1.00 92.31 99 ARG A CA 1
ATOM 800 C C . ARG A 1 99 ? 6.925 8.263 -8.808 1.00 92.31 99 ARG A C 1
ATOM 802 O O . ARG A 1 99 ? 7.771 8.097 -7.924 1.00 92.31 99 ARG A O 1
ATOM 809 N N . GLY A 1 100 ? 7.204 8.850 -9.970 1.00 91.88 100 GLY A N 1
ATOM 810 C CA . GLY A 1 100 ? 8.567 9.189 -10.378 1.00 91.88 100 GLY A CA 1
ATOM 811 C C . GLY A 1 100 ? 9.442 7.934 -10.449 1.00 91.88 100 GLY A C 1
ATOM 812 O O . GLY A 1 100 ? 9.111 6.984 -11.156 1.00 91.88 100 GLY A O 1
ATOM 813 N N . ALA A 1 101 ? 10.539 7.922 -9.690 1.00 92.06 101 ALA A N 1
ATOM 814 C CA . ALA A 1 101 ? 11.446 6.776 -9.583 1.00 92.06 101 ALA A CA 1
ATOM 815 C C . ALA A 1 101 ? 11.038 5.748 -8.507 1.00 92.06 101 ALA A C 1
ATOM 817 O O . ALA A 1 101 ? 11.719 4.739 -8.343 1.00 92.06 101 ALA A O 1
ATOM 818 N N . ASN A 1 102 ? 9.958 5.996 -7.759 1.00 93.62 102 ASN A N 1
ATOM 819 C CA . ASN A 1 102 ? 9.533 5.140 -6.654 1.00 93.62 102 ASN A CA 1
ATOM 820 C C . ASN A 1 102 ? 8.370 4.230 -7.062 1.00 93.62 102 ASN A C 1
ATOM 822 O O . ASN A 1 102 ? 7.514 4.622 -7.859 1.00 93.62 102 ASN A O 1
ATOM 826 N N . TYR A 1 103 ? 8.306 3.057 -6.437 1.00 94.38 103 TYR A N 1
ATOM 827 C CA . TYR A 1 103 ? 7.238 2.075 -6.607 1.00 94.38 103 TYR A CA 1
ATOM 828 C C . TYR A 1 103 ? 6.592 1.765 -5.259 1.00 94.38 103 TYR A C 1
ATOM 830 O O . TYR A 1 103 ? 7.251 1.829 -4.219 1.00 94.38 103 TYR A O 1
ATOM 838 N N . GLY A 1 104 ? 5.312 1.419 -5.286 1.00 96.56 104 GLY A N 1
ATOM 839 C CA . GLY A 1 104 ? 4.575 0.966 -4.116 1.00 96.56 104 GLY A CA 1
ATOM 840 C C . GLY A 1 104 ? 3.291 0.245 -4.489 1.00 96.56 104 GLY A C 1
ATOM 841 O O . GLY A 1 104 ? 3.037 -0.004 -5.664 1.00 96.56 104 GLY A O 1
ATOM 842 N N . ILE A 1 105 ? 2.480 -0.076 -3.491 1.00 98.12 105 ILE A N 1
ATOM 843 C CA . ILE A 1 105 ? 1.137 -0.629 -3.664 1.00 98.12 105 ILE A CA 1
ATOM 844 C C . ILE A 1 105 ? 0.076 0.362 -3.196 1.00 98.12 105 ILE A C 1
ATOM 846 O O . ILE A 1 105 ? 0.329 1.213 -2.340 1.00 98.12 105 ILE A O 1
ATOM 850 N N . ARG A 1 106 ? -1.134 0.204 -3.723 1.00 97.75 106 ARG A N 1
ATOM 851 C CA . ARG A 1 106 ? -2.350 0.845 -3.219 1.00 97.75 106 ARG A CA 1
ATOM 852 C C . ARG A 1 106 ? -3.532 -0.112 -3.305 1.00 97.75 106 ARG A C 1
ATOM 854 O O . ARG A 1 106 ? -3.450 -1.150 -3.960 1.00 97.75 106 ARG A O 1
ATOM 861 N N . HIS A 1 107 ? -4.631 0.252 -2.656 1.00 96.94 107 HIS A N 1
ATOM 862 C CA . HIS A 1 107 ? -5.913 -0.401 -2.889 1.00 96.94 107 HIS A CA 1
ATOM 863 C C . HIS A 1 107 ? -6.341 -0.207 -4.355 1.00 96.94 107 HIS A C 1
ATOM 865 O O . HIS A 1 107 ? -6.215 0.899 -4.895 1.00 96.94 107 HIS A O 1
ATOM 871 N N . ALA A 1 108 ? -6.791 -1.284 -5.001 1.00 95.56 108 ALA A N 1
ATOM 872 C CA . ALA A 1 108 ? -7.364 -1.230 -6.342 1.00 95.56 108 ALA A CA 1
ATOM 873 C C . ALA A 1 108 ? -8.736 -0.540 -6.307 1.00 95.56 108 ALA A C 1
ATOM 875 O O . ALA A 1 108 ? -9.555 -0.837 -5.437 1.00 95.56 108 ALA A O 1
ATOM 876 N N . GLY A 1 109 ? -8.970 0.392 -7.231 1.00 88.00 109 GLY A N 1
ATOM 877 C CA . GLY A 1 109 ? -10.254 1.078 -7.373 1.00 88.00 109 GLY A CA 1
ATOM 878 C C . GLY A 1 109 ? -11.317 0.180 -8.010 1.00 88.00 109 GLY A C 1
ATOM 879 O O . GLY A 1 109 ? -11.000 -0.864 -8.571 1.00 88.00 109 GLY A O 1
ATOM 880 N N . ALA A 1 110 ? -12.584 0.596 -7.953 1.00 81.44 110 ALA A N 1
ATOM 881 C CA . ALA A 1 110 ? -13.706 -0.204 -8.453 1.00 81.44 110 ALA A CA 1
ATOM 882 C C . ALA A 1 110 ? -13.582 -0.581 -9.944 1.00 81.44 110 ALA A C 1
ATOM 884 O O . ALA A 1 110 ? -13.887 -1.711 -10.307 1.00 81.44 110 ALA A O 1
ATOM 885 N N . GLU A 1 111 ? -13.095 0.337 -10.783 1.00 80.06 111 GLU A N 1
ATOM 886 C CA . GLU A 1 111 ? -12.905 0.104 -12.224 1.00 80.06 111 GLU A CA 1
ATOM 887 C C . GLU A 1 111 ? -11.850 -0.982 -12.484 1.00 80.06 111 GLU A C 1
ATOM 889 O O . GLU A 1 111 ? -12.084 -1.920 -13.234 1.00 80.06 111 GLU A O 1
ATOM 894 N N . GLU A 1 112 ? -10.738 -0.942 -11.750 1.00 81.56 112 GLU A N 1
ATOM 895 C CA . GLU A 1 112 ? -9.642 -1.915 -11.874 1.00 81.56 112 GLU A CA 1
ATOM 896 C C . GLU A 1 112 ? -10.033 -3.313 -11.375 1.00 81.56 112 GLU A C 1
ATOM 898 O O . GLU A 1 112 ? -9.398 -4.308 -11.711 1.00 81.56 112 GLU A O 1
ATOM 903 N N . VAL A 1 113 ? -11.067 -3.395 -10.538 1.00 75.00 113 VAL A N 1
ATOM 904 C CA . VAL A 1 113 ? -11.625 -4.659 -10.050 1.00 75.00 113 VAL A CA 1
ATOM 905 C C . VAL A 1 113 ? -12.634 -5.237 -11.047 1.00 75.00 113 VAL A C 1
ATOM 907 O O . VAL A 1 113 ? -12.794 -6.454 -11.070 1.00 75.00 113 VAL A O 1
ATOM 910 N N . ALA A 1 114 ? -13.313 -4.402 -11.839 1.00 69.19 114 ALA A N 1
ATOM 911 C CA . ALA A 1 114 ? -14.329 -4.834 -12.800 1.00 69.19 114 ALA A CA 1
ATOM 912 C C . ALA A 1 114 ? -13.727 -5.469 -14.067 1.00 69.19 114 ALA A C 1
ATOM 914 O O . ALA A 1 114 ? -14.355 -6.346 -14.657 1.00 69.19 114 ALA A O 1
ATOM 915 N N . ASP A 1 115 ? -12.507 -5.068 -14.432 1.00 57.25 115 ASP A N 1
ATOM 916 C CA . ASP A 1 115 ? -11.801 -5.530 -15.635 1.00 57.25 115 ASP A CA 1
ATOM 917 C C . ASP A 1 115 ? -10.898 -6.765 -15.405 1.00 57.25 115 ASP A C 1
ATOM 919 O O . ASP A 1 115 ? -10.224 -7.212 -16.335 1.00 57.25 115 ASP A O 1
ATOM 923 N N . ALA A 1 116 ? -10.871 -7.319 -14.182 1.00 53.50 116 ALA A N 1
ATOM 924 C CA . ALA A 1 116 ? -9.953 -8.387 -13.752 1.00 53.50 116 ALA A CA 1
ATOM 925 C C . ALA A 1 116 ? -10.661 -9.602 -13.144 1.00 53.50 116 ALA A C 1
ATOM 927 O O . ALA A 1 116 ? -10.424 -10.729 -13.627 1.00 53.50 116 ALA A O 1
#

Foldseek 3Di:
DDDDDDPPDPVVVVPDPDDDDDDPPPDPPPDDDDDQAWDWAKWAFDDWDDDPPAIWGWIAGPVGDIFTDGPVLVVVCVVVPFDQDPRRIGTATKTWDDDPPDIGIHGDDPVSVVVD

pLDDT: mean 82.35, std 19.97, range [31.08, 98.56]

Sequence (116 aa):
MHFPETTWDYSDAVRAEEGRGWKVPPREIGPDWRPNDPFTGTLRLAETRRGRSAAYFIWRADDGREFPMFISDMLLLVQSGVTIRPGGMVSTRWVVTKRGANYGIRHAGAEEVADA

Secondary structure (DSSP, 8-state):
---------TTGGGS--SSS---PPP------------EEEEEEEEEEEE-SS-EEEEEE-TTS-EEEEEHHHHHHHHHTT---BTTTEEEEEEEEEEETTEEEEEEPPHHHHHT-

=== Feature glossary ===
A reading guide for the features in this record.

Start from the sequence.

  · Sequence gives the chain of amino acids in standard one-letter code (A=alanine, C=cysteine, …, Y=tyrosine), read N→C. It is the only feature that is directly encoded by the gene; all structural features are derived from the folded form of this sequence.

Fold it, and you get atomic coordinates and the backbone conformation that goes with them.

  · Structure coordinates are given as an mmCIF _atom_site loop: one row per atom with element, residue name, chain id, sequence number, and x/y/z position in Å. Only the four main-chain atoms per residue are included here; side chains are omitted to keep the record compact.

  · Backbone dihedral angles. Every residue except chain termini has a φ (preceding-C → N → Cα → C) and a ψ (N → Cα → C → next-N). They are reported in degrees following the IUPAC sign convention. Secondary structure is essentially a statement about which (φ, ψ) basin each residue occupies.

  · Eight-state secondary structure (DSSP): H is the canonical α-helix, G the tighter 3₁₀-helix, I the wider π-helix; E/B are β-structure, T and S are turns and bends, and '-' is everything else. DSSP derives these from the pattern of main-chain N–H···O=C hydrogen bonds, not from the sequence.

  · SS3 is a coarse helix/strand/coil call (letters a/b/c) made by the P-SEA algorithm from inter-Cα distances and dihedrals. It is less detailed than DSSP but needs only Cα positions.

Summarize the fold with a handful of shape descriptors and a per-residue structural alphabet.

  · Radius of gyration (Rg) is the root-mean-square distance of Cα atoms from their centroid — a single number for overall size and compactness. A globular domain of N residues has Rg ≈ 2.2·N^0.38 Å; an extended or disordered chain has a much larger Rg. The Cα contact count is the number of residue pairs whose Cα atoms are within 8 Å and are more than four positions apart in sequence — a standard proxy for tertiary packing density. The bounding box is the smallest axis-aligned box enclosing all Cα atoms.

  · 3Di is Foldseek's structural alphabet. Each residue is assigned one of twenty discrete states based on how its Cα sits relative to its spatial (not sequential) neighbors. Aligning 3Di strings finds structural homologs roughly as well as full 3D superposition, but orders of magnitude faster.

  · Solvent-accessible surface area (SASA) is the area in Å² traced out by the centre of a 1.4 Å probe sphere (a water molecule) rolled over the protein's van der Waals surface (Shrake–Rupley / Lee–Richards construction). Buried residues have near-zero SASA; fully exposed residues can exceed 200 Å². The total SASA scales roughly with the number of surface residues.

Ask how reliable the model is.

  · For AlphaFold models, the B-factor field carries pLDDT — the model's own estimate of local accuracy on a 0–100 scale. Regions with pLDDT<50 should be treated as essentially unmodeled; they often correspond to intrinsically disordered segments.

  · For experimental (PDB) structures, the B-factor (temperature factor) quantifies the positional spread of each atom in the crystal — a combination of thermal vibration and static disorder — in units of Å². High B-factors mark flexible loops or poorly resolved regions; low B-factors mark the rigid, well-ordered core.

  · Predicted Aligned Error (PAE) is an AlphaFold confidence matrix: entry (i, j) is the expected error in the position of residue j, in ångströms, when the prediction is superimposed on the true structure at residue i. Low PAE within a block of residues means that block is internally rigid and well-predicted; high PAE between two blocks means their relative placement is uncertain even if each block individually is confident.

Place it in context: what it resembles, what it is annotated as, and how it looks.

  · Structural nearest neighbors (via Foldseek easy-search vs the PDB). Reported per hit: target PDB id, E-value, and alignment TM-score. A TM-score above ~0.5 is the conventional threshold for 'same fold'.

  · Functional annotations link the protein to curated databases. InterPro entries identify conserved domains and families by matching the sequence against member-database signatures (Pfam, PROSITE, CDD, …). Gene Ontology (GO) terms describe molecular function, biological process, and cellular component in a controlled vocabulary. CATH places the structure in a hierarchical fold classification (Class/Architecture/Topology/Homologous-superfamily). The organism is the source species.

  · The contact map is a binary N×N matrix image: pixel (i, j) is dark where Cα_i and Cα_j are within 8 Å and |i−j|>4. Because the |i−j|>4 filter removes local helical contacts, off-diagonal stripes parallel to the main diagonal indicate parallel β-sheets; stripes perpendicular to it indicate antiparallel β-sheets. The Ramachandran plot scatters every residue's (φ, ψ) pair against the sterically allowed regions. The PAE heatmap renders the predicted-aligned-error matrix.

  · Six rendered views show the 3D struct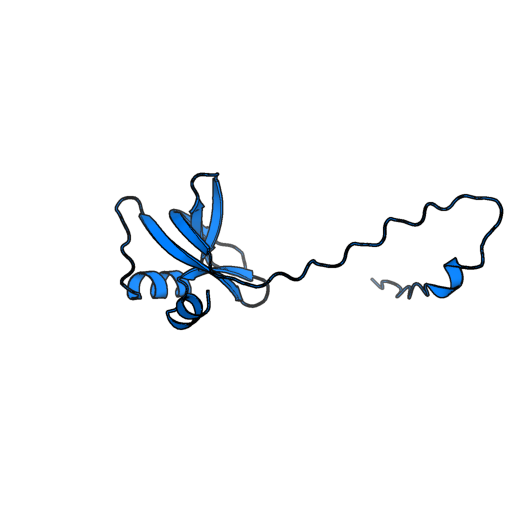ure from the faces of a cube — i.e. along ±x, ±y, ±z. Rendering representation is drawn randomly per protein from cartoon (secondary-structure ribbons), sticks (backbone bonds), or molecular surface; coloring is either N→C rainbow (blue at the N-terminus through red at the C-terminus) or one color per chain.